Protein AF-K1UL42-F1 (afdb_monomer_lite)

Foldseek 3Di:
DKDFDADPVRVQQWIWFWDAPDPVDPTDTDDIDRALNWGFGAWDWDQDPVRWIWIWGQTPVQQWIKTFTADPVRRGGPNDIAIANHRVQWHNWDWDDDDQKIKIWTFHPPPPDGDDIDIWIDNDPRDYTHD

pLDDT: mean 98.05, std 0.93, range [91.81, 98.88]

Sequence (131 aa):
MWMHLDTPNYTYAGVAVAVADRPIGPFTVIREMQPNRTDSRDMTLFKDVDGTAWLVHSSDWNKTLRLSRLTEDFTDVDGFYASALTDQTREAPALMYRDGKYYMITSGCTGWQPNSALYAECDHLCGQWKL

Structure (mmCIF, N/CA/C/O backbone):
data_AF-K1UL42-F1
#
_entry.id   AF-K1UL42-F1
#
loop_
_atom_site.group_PDB
_atom_site.id
_atom_site.type_symbol
_atom_site.label_atom_id
_atom_site.label_alt_id
_atom_site.label_comp_id
_atom_site.label_asym_id
_atom_site.label_entity_id
_atom_site.label_seq_id
_atom_site.pdbx_PDB_ins_code
_atom_site.Cartn_x
_atom_site.Cartn_y
_atom_site.Cartn_z
_atom_site.occupancy
_atom_site.B_iso_or_equiv
_atom_site.auth_seq_id
_atom_site.auth_comp_id
_atom_site.auth_asym_id
_atom_site.auth_atom_id
_atom_site.pdbx_PDB_model_num
ATOM 1 N N . MET A 1 1 ? -1.351 -11.513 -7.753 1.00 98.19 1 MET A N 1
ATOM 2 C CA . MET A 1 1 ? -0.162 -11.227 -6.923 1.00 98.19 1 MET A CA 1
ATOM 3 C C . MET A 1 1 ? 0.258 -9.800 -7.199 1.00 98.19 1 MET A C 1
ATOM 5 O O . MET A 1 1 ? 0.341 -9.438 -8.364 1.00 98.19 1 MET A O 1
ATOM 9 N N . TRP A 1 2 ? 0.486 -9.016 -6.152 1.00 98.75 2 TRP A N 1
ATOM 10 C CA . TRP A 1 2 ? 1.128 -7.707 -6.254 1.00 98.75 2 TRP A CA 1
ATOM 11 C C . TRP A 1 2 ? 2.479 -7.786 -5.551 1.00 98.75 2 TRP A C 1
ATOM 13 O O . TRP A 1 2 ? 2.594 -8.485 -4.543 1.00 98.75 2 TRP A O 1
ATOM 23 N N . MET A 1 3 ? 3.483 -7.106 -6.088 1.00 98.75 3 MET A N 1
ATOM 24 C CA . MET A 1 3 ? 4.837 -7.093 -5.540 1.00 98.75 3 MET A CA 1
ATOM 25 C C . MET A 1 3 ? 5.484 -5.732 -5.747 1.00 98.75 3 MET A C 1
ATOM 27 O O . MET A 1 3 ? 5.222 -5.069 -6.752 1.00 98.75 3 MET A O 1
ATOM 31 N N . HIS A 1 4 ? 6.348 -5.349 -4.810 1.00 98.75 4 HIS A N 1
ATOM 32 C CA . HIS A 1 4 ? 7.226 -4.196 -4.965 1.00 98.75 4 HIS A CA 1
ATOM 33 C C . HIS A 1 4 ? 8.149 -4.430 -6.165 1.00 98.75 4 HIS A C 1
ATOM 35 O O . HIS A 1 4 ? 8.809 -5.466 -6.261 1.00 98.75 4 HIS A O 1
ATOM 41 N N . LEU A 1 5 ? 8.155 -3.474 -7.090 1.00 98.69 5 LEU A N 1
ATOM 42 C CA . LEU A 1 5 ? 9.031 -3.434 -8.251 1.00 98.69 5 LEU A CA 1
ATOM 43 C C . LEU A 1 5 ? 9.915 -2.194 -8.149 1.00 98.69 5 LEU A C 1
ATOM 45 O O . LEU A 1 5 ? 9.414 -1.076 -8.017 1.00 98.69 5 LEU A O 1
ATOM 49 N N . ASP A 1 6 ? 11.227 -2.380 -8.248 1.00 98.50 6 ASP A N 1
ATOM 50 C CA . ASP A 1 6 ? 12.164 -1.268 -8.151 1.00 98.50 6 ASP A CA 1
ATOM 51 C C . ASP A 1 6 ? 13.444 -1.474 -8.955 1.00 98.50 6 ASP A C 1
ATOM 53 O O . ASP A 1 6 ? 13.780 -2.575 -9.396 1.00 98.50 6 ASP A O 1
ATOM 57 N N . THR A 1 7 ? 14.188 -0.384 -9.098 1.00 97.62 7 THR A N 1
ATOM 58 C CA . THR A 1 7 ? 15.587 -0.400 -9.515 1.00 97.62 7 THR A CA 1
ATOM 59 C C . THR A 1 7 ? 16.497 -0.681 -8.310 1.00 97.62 7 THR A C 1
ATOM 61 O O . THR A 1 7 ? 16.095 -0.465 -7.168 1.00 97.62 7 THR A O 1
ATOM 64 N N . PRO A 1 8 ? 17.764 -1.102 -8.509 1.00 97.62 8 PRO A N 1
ATOM 65 C CA . PRO A 1 8 ? 18.671 -1.431 -7.397 1.00 97.62 8 PRO A CA 1
ATOM 66 C C . PRO A 1 8 ? 18.911 -0.303 -6.378 1.00 97.62 8 PRO A C 1
ATOM 68 O O . PRO A 1 8 ? 19.337 -0.556 -5.256 1.00 97.62 8 PRO A O 1
ATOM 71 N N . ASN A 1 9 ? 18.667 0.947 -6.774 1.00 96.94 9 ASN A N 1
ATOM 72 C CA . ASN A 1 9 ? 18.791 2.149 -5.950 1.00 96.94 9 ASN A CA 1
ATOM 73 C C . ASN A 1 9 ? 17.449 2.640 -5.364 1.00 96.94 9 ASN A C 1
ATOM 75 O O . ASN A 1 9 ? 17.425 3.718 -4.776 1.00 96.94 9 ASN A O 1
ATOM 79 N N . TYR A 1 10 ? 16.357 1.883 -5.516 1.00 97.62 10 TYR A N 1
ATOM 80 C CA . TYR A 1 10 ? 15.038 2.159 -4.928 1.00 97.62 10 TYR A CA 1
ATOM 81 C C . TYR A 1 10 ? 14.358 3.466 -5.392 1.00 97.62 10 TYR A C 1
ATOM 83 O O . TYR A 1 10 ? 13.566 4.082 -4.664 1.00 97.62 10 TYR A O 1
ATOM 91 N N . THR A 1 11 ? 14.699 3.933 -6.599 1.00 96.94 11 THR A N 1
ATOM 92 C CA . THR A 1 11 ? 14.186 5.199 -7.152 1.00 96.94 11 THR A CA 1
ATOM 93 C C . THR A 1 11 ? 12.988 5.038 -8.079 1.00 96.94 11 THR A C 1
ATOM 95 O O . THR A 1 11 ? 12.330 6.037 -8.350 1.00 96.94 11 THR A O 1
ATOM 98 N N . TYR A 1 12 ? 12.709 3.836 -8.591 1.00 98.25 12 TYR A N 1
ATOM 99 C CA . TYR A 1 12 ? 11.518 3.622 -9.415 1.00 98.25 12 TYR A CA 1
ATOM 100 C C . TYR A 1 12 ? 10.260 3.556 -8.545 1.00 98.25 12 TYR A C 1
ATOM 102 O O . TYR A 1 12 ? 9.261 4.174 -8.903 1.00 98.25 12 TYR A O 1
ATOM 110 N N . ALA A 1 13 ? 10.333 2.884 -7.387 1.00 98.56 13 ALA A N 1
ATOM 111 C CA . ALA A 1 13 ? 9.273 2.827 -6.378 1.00 98.56 13 ALA A CA 1
ATOM 112 C C . ALA A 1 13 ? 7.888 2.535 -6.978 1.00 98.56 13 ALA A C 1
ATOM 114 O O . ALA A 1 13 ? 6.977 3.364 -6.914 1.00 98.56 13 ALA A O 1
ATOM 115 N N . GLY A 1 14 ? 7.744 1.368 -7.602 1.00 98.69 14 GLY A N 1
ATOM 116 C CA . GLY A 1 14 ? 6.502 0.939 -8.227 1.00 98.69 14 GLY A CA 1
ATOM 117 C C . GLY A 1 14 ? 6.058 -0.445 -7.774 1.00 98.69 14 GLY A C 1
ATOM 118 O O . GLY A 1 14 ? 6.559 -1.039 -6.820 1.00 98.69 14 GLY A O 1
ATOM 119 N N . VAL A 1 15 ? 5.090 -0.976 -8.507 1.00 98.88 15 VAL A N 1
ATOM 120 C CA . VAL A 1 15 ? 4.534 -2.309 -8.302 1.00 98.88 15 VAL A CA 1
ATOM 121 C C . VAL A 1 15 ? 4.492 -3.074 -9.611 1.00 98.88 15 VAL A C 1
ATOM 123 O O . VAL A 1 15 ? 4.315 -2.490 -10.683 1.00 98.88 15 VAL A O 1
ATOM 126 N N . ALA A 1 16 ? 4.585 -4.393 -9.506 1.00 98.81 16 ALA A N 1
ATOM 127 C CA . ALA A 1 16 ? 4.204 -5.309 -10.566 1.00 98.81 16 ALA A CA 1
ATOM 128 C C . ALA A 1 16 ? 2.969 -6.117 -10.147 1.00 98.81 16 ALA A C 1
ATOM 130 O O . ALA A 1 16 ? 2.843 -6.550 -8.997 1.00 98.81 16 ALA A O 1
ATOM 131 N N . VAL A 1 17 ? 2.066 -6.341 -11.100 1.00 98.88 17 VAL A N 1
ATOM 132 C CA . VAL A 1 17 ? 0.856 -7.153 -10.928 1.00 98.88 17 VAL A CA 1
ATOM 133 C C . VAL A 1 17 ? 0.975 -8.394 -11.798 1.00 98.88 17 VAL A C 1
ATOM 135 O O . VAL A 1 17 ? 1.221 -8.298 -13.002 1.00 98.88 17 VAL A O 1
ATOM 138 N N . ALA A 1 18 ? 0.771 -9.562 -11.196 1.00 98.81 18 ALA A N 1
ATOM 139 C CA . ALA A 1 18 ? 0.799 -10.841 -11.890 1.00 98.81 18 ALA A CA 1
ATOM 140 C C . ALA A 1 18 ? -0.430 -11.706 -11.583 1.00 98.81 18 ALA A C 1
ATOM 142 O O . ALA A 1 18 ? -0.919 -11.739 -10.448 1.00 98.81 18 ALA A O 1
ATOM 143 N N . VAL A 1 19 ? -0.899 -12.448 -12.585 1.00 98.75 19 VAL A N 1
ATOM 144 C CA . VAL A 1 19 ? -2.086 -13.319 -12.519 1.00 98.75 19 VAL A CA 1
ATOM 145 C C . VAL A 1 19 ? -1.727 -14.770 -12.826 1.00 98.75 19 VAL A C 1
ATOM 147 O O . VAL A 1 19 ? -0.734 -15.037 -13.501 1.00 98.75 19 VAL A O 1
ATOM 150 N N . ALA A 1 20 ? -2.520 -15.705 -12.312 1.00 98.56 20 ALA A N 1
ATOM 151 C CA . ALA A 1 20 ? -2.374 -17.135 -12.553 1.00 98.56 20 ALA A CA 1
ATOM 152 C C . ALA A 1 20 ? -3.727 -17.836 -12.406 1.00 98.56 20 ALA A C 1
ATOM 154 O O . ALA A 1 20 ? -4.522 -17.459 -11.546 1.00 98.56 20 ALA A O 1
ATOM 155 N N . ASP A 1 21 ? -3.931 -18.919 -13.155 1.00 98.38 21 ASP A N 1
ATOM 156 C CA . ASP A 1 21 ? -5.128 -19.766 -13.032 1.00 98.38 21 ASP A CA 1
ATOM 157 C C . ASP A 1 21 ? -5.076 -20.695 -11.806 1.00 98.38 21 ASP A C 1
ATOM 159 O O . ASP A 1 21 ? -6.066 -21.326 -11.436 1.00 98.38 21 ASP A O 1
ATOM 163 N N . ARG A 1 22 ? -3.903 -20.820 -11.168 1.00 98.25 22 ARG A N 1
ATOM 164 C CA . ARG A 1 22 ? -3.678 -21.659 -9.982 1.00 98.25 22 ARG A CA 1
ATOM 165 C C . ARG A 1 22 ? -2.934 -20.861 -8.908 1.00 98.25 22 ARG A C 1
ATOM 167 O O . ARG A 1 22 ? -2.018 -20.119 -9.255 1.00 98.25 22 ARG A O 1
ATOM 174 N N . PRO A 1 23 ? -3.214 -21.076 -7.607 1.00 97.38 23 PRO A N 1
ATOM 175 C CA . PRO A 1 23 ? -2.527 -20.361 -6.523 1.00 97.38 23 PRO A CA 1
ATOM 176 C C . PRO A 1 23 ? -0.999 -20.511 -6.526 1.00 97.38 23 PRO A C 1
ATOM 178 O O . PRO A 1 23 ? -0.290 -19.620 -6.073 1.00 97.38 23 PRO A O 1
ATOM 181 N N . ILE A 1 24 ? -0.496 -21.633 -7.049 1.00 98.12 24 ILE A N 1
ATOM 182 C CA . ILE A 1 24 ? 0.939 -21.938 -7.159 1.00 98.12 24 ILE A CA 1
ATOM 183 C C . ILE A 1 24 ? 1.571 -21.461 -8.478 1.00 98.12 24 ILE A C 1
ATOM 185 O O . ILE A 1 24 ? 2.748 -21.717 -8.718 1.00 98.12 24 ILE A O 1
ATOM 189 N N . GLY A 1 25 ? 0.807 -20.796 -9.346 1.00 97.94 25 GLY A N 1
ATOM 190 C CA . GLY A 1 25 ? 1.270 -20.353 -10.655 1.00 97.94 25 GLY A CA 1
ATOM 191 C C . GLY A 1 25 ? 1.172 -21.417 -11.766 1.00 97.94 25 GLY A C 1
ATOM 192 O O . GLY A 1 25 ? 0.476 -22.427 -11.609 1.00 97.94 25 GLY A O 1
ATOM 193 N N . PRO A 1 26 ? 1.859 -21.194 -12.903 1.00 98.25 26 PRO A N 1
ATOM 194 C CA . PRO A 1 26 ? 2.780 -20.079 -13.156 1.00 98.25 26 PRO A CA 1
ATOM 195 C C . PRO A 1 26 ? 2.070 -18.718 -13.162 1.00 98.25 26 PRO A C 1
ATOM 197 O O . PRO A 1 26 ? 0.926 -18.615 -13.597 1.00 98.25 26 PRO A O 1
ATOM 200 N N . PHE A 1 27 ? 2.750 -17.685 -12.661 1.00 98.69 27 PHE A N 1
ATOM 201 C CA . PHE A 1 27 ? 2.254 -16.307 -12.683 1.00 98.69 27 PHE A CA 1
ATOM 202 C C . PHE A 1 27 ? 2.754 -15.577 -13.932 1.00 98.69 27 PHE A C 1
ATOM 204 O O . PHE A 1 27 ? 3.930 -15.669 -14.275 1.00 98.69 27 PHE A O 1
ATOM 211 N N . THR A 1 28 ? 1.867 -14.823 -14.579 1.00 98.75 28 THR A N 1
ATOM 212 C CA . THR A 1 28 ? 2.183 -13.939 -15.708 1.00 98.75 28 THR A CA 1
ATOM 213 C C . THR A 1 28 ? 2.055 -12.493 -15.256 1.00 98.75 28 THR A C 1
ATOM 215 O O . THR A 1 28 ? 0.992 -12.101 -14.773 1.00 98.75 28 THR A O 1
ATOM 218 N N . VAL A 1 29 ? 3.123 -11.704 -15.399 1.00 98.69 29 VAL A N 1
ATOM 219 C CA . VAL A 1 29 ? 3.086 -10.256 -15.147 1.00 98.69 29 VAL A CA 1
ATOM 220 C C . VAL A 1 29 ? 2.248 -9.594 -16.235 1.00 98.69 29 VAL A C 1
ATOM 222 O O . VAL A 1 29 ? 2.484 -9.809 -17.421 1.00 98.69 29 VAL A O 1
ATOM 225 N N . ILE A 1 30 ? 1.265 -8.802 -15.823 1.00 98.62 30 ILE A N 1
ATOM 226 C CA . ILE A 1 30 ? 0.344 -8.096 -16.724 1.00 98.62 30 ILE A CA 1
ATOM 227 C C . ILE A 1 30 ? 0.490 -6.578 -16.639 1.00 98.62 30 ILE A C 1
ATOM 229 O O . ILE A 1 30 ? -0.030 -5.866 -17.495 1.00 98.62 30 ILE A O 1
ATOM 233 N N . ARG A 1 31 ? 1.172 -6.074 -15.604 1.00 97.62 31 ARG A N 1
ATOM 234 C CA . ARG A 1 31 ? 1.310 -4.641 -15.357 1.00 97.62 31 ARG A CA 1
ATOM 235 C C . ARG A 1 31 ? 2.537 -4.333 -14.518 1.00 97.62 31 ARG A C 1
ATOM 237 O O . ARG A 1 31 ? 2.821 -5.043 -13.557 1.00 97.62 31 ARG A O 1
ATOM 244 N N . GLU A 1 32 ? 3.171 -3.216 -14.843 1.00 98.50 32 GLU A N 1
ATOM 245 C CA . GLU A 1 32 ? 4.186 -2.538 -14.041 1.00 98.50 32 GLU A CA 1
ATOM 246 C C . GLU A 1 32 ? 3.803 -1.059 -13.978 1.00 98.50 32 GLU A C 1
ATOM 248 O O . GLU A 1 32 ? 3.493 -0.458 -15.012 1.00 98.50 32 GLU A O 1
ATOM 253 N N . MET A 1 33 ? 3.726 -0.477 -12.782 1.00 98.25 33 MET A N 1
ATOM 254 C CA . MET A 1 33 ? 3.282 0.910 -12.626 1.00 98.25 33 MET A CA 1
ATOM 255 C C . MET A 1 33 ? 3.688 1.532 -11.291 1.00 98.25 33 MET A C 1
ATOM 257 O O . MET A 1 33 ? 3.956 0.836 -10.319 1.00 98.25 33 MET A O 1
ATOM 261 N N . GLN A 1 34 ? 3.613 2.859 -11.220 1.00 98.50 34 GLN A N 1
ATOM 262 C CA . GLN A 1 34 ? 3.485 3.593 -9.962 1.00 98.50 34 GLN A CA 1
ATOM 263 C C . GLN A 1 34 ? 1.986 3.784 -9.660 1.00 98.50 34 GLN A C 1
ATOM 265 O O . GLN A 1 34 ? 1.310 4.499 -10.415 1.00 98.50 34 GLN A O 1
ATOM 270 N N . PRO A 1 35 ? 1.428 3.139 -8.617 1.00 97.88 35 PRO A N 1
ATOM 271 C CA . PRO A 1 35 ? -0.005 3.187 -8.340 1.00 97.88 35 PRO A CA 1
ATOM 272 C C . PRO A 1 35 ? -0.433 4.626 -8.038 1.00 97.88 35 PRO A C 1
ATOM 274 O O . PRO A 1 35 ? 0.231 5.350 -7.295 1.00 97.88 35 PRO A O 1
ATOM 277 N N . ASN A 1 36 ? -1.529 5.070 -8.656 1.00 98.00 36 ASN A N 1
ATOM 278 C CA . ASN A 1 36 ? -2.026 6.446 -8.567 1.00 98.00 36 ASN A CA 1
ATOM 279 C C . ASN A 1 36 ? -0.971 7.507 -8.944 1.00 98.00 36 ASN A C 1
ATOM 281 O O . ASN A 1 36 ? -1.056 8.646 -8.493 1.00 98.00 36 ASN A O 1
ATOM 285 N N . ARG A 1 37 ? -0.000 7.147 -9.805 1.00 97.00 37 ARG A N 1
ATOM 286 C CA . ARG A 1 37 ? 1.141 7.987 -10.232 1.00 97.00 37 ARG A CA 1
ATOM 287 C C . ARG A 1 37 ? 2.052 8.401 -9.077 1.00 97.00 37 ARG A C 1
ATOM 289 O O . ARG A 1 37 ? 2.587 9.508 -9.073 1.00 97.00 37 ARG A O 1
ATOM 296 N N . THR A 1 38 ? 2.165 7.543 -8.071 1.00 96.50 38 THR A N 1
ATOM 297 C CA . THR A 1 38 ? 2.878 7.849 -6.834 1.00 96.50 38 THR A CA 1
ATOM 298 C C . THR A 1 38 ? 3.763 6.694 -6.404 1.00 96.50 38 THR A C 1
ATOM 300 O O . THR A 1 38 ? 3.485 5.549 -6.761 1.00 96.50 38 THR A O 1
ATOM 303 N N . ASP A 1 39 ? 4.823 7.011 -5.660 1.00 97.69 39 ASP A N 1
ATOM 304 C CA . ASP A 1 39 ? 5.742 6.029 -5.091 1.00 97.69 39 ASP A CA 1
ATOM 305 C C . ASP A 1 39 ? 4.990 4.917 -4.350 1.00 97.69 39 ASP A C 1
ATOM 307 O O . ASP A 1 39 ? 4.085 5.188 -3.564 1.00 97.69 39 ASP A O 1
ATOM 311 N N . SER A 1 40 ? 5.440 3.684 -4.553 1.00 98.69 40 SER A N 1
ATOM 312 C CA . SER A 1 40 ? 5.097 2.514 -3.754 1.00 98.69 40 SER A CA 1
ATOM 313 C C . SER A 1 40 ? 6.363 1.699 -3.526 1.00 98.69 40 SER A C 1
ATOM 315 O O . SER A 1 40 ? 6.965 1.213 -4.482 1.00 98.69 40 SER A O 1
ATOM 317 N N . ARG A 1 41 ? 6.773 1.543 -2.266 1.00 98.75 41 ARG A N 1
ATOM 318 C CA . ARG A 1 41 ? 7.866 0.635 -1.872 1.00 98.75 41 ARG A CA 1
ATOM 319 C C . ARG A 1 41 ? 7.305 -0.534 -1.070 1.00 98.75 41 ARG A C 1
ATOM 321 O O . ARG A 1 41 ? 6.515 -1.301 -1.618 1.00 98.75 41 ARG A O 1
ATOM 328 N N . ASP A 1 42 ? 7.661 -0.641 0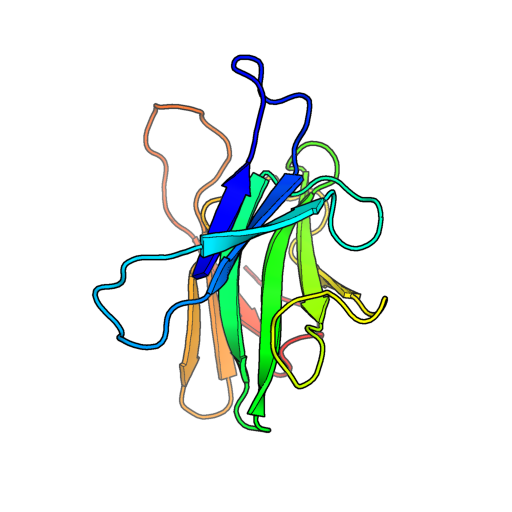.208 1.00 98.81 42 ASP A N 1
ATOM 329 C CA . ASP A 1 42 ? 7.088 -1.612 1.138 1.00 98.81 42 ASP A CA 1
ATOM 330 C C . ASP A 1 42 ? 5.566 -1.626 1.039 1.00 98.81 42 ASP A C 1
ATOM 332 O O . ASP A 1 42 ? 4.917 -0.581 1.125 1.00 98.81 42 ASP A O 1
ATOM 336 N N . MET A 1 43 ? 4.995 -2.811 0.831 1.00 98.81 43 MET A N 1
ATOM 33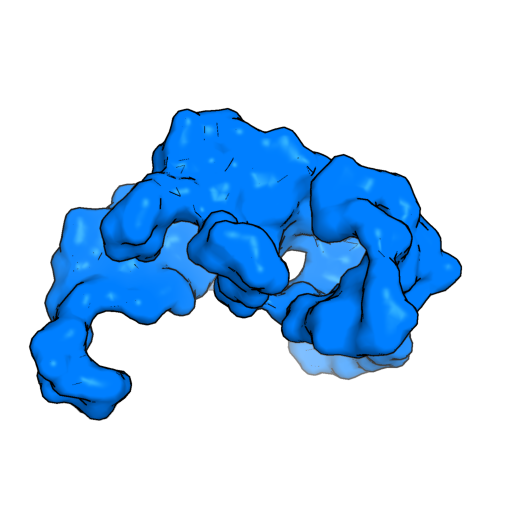7 C CA . MET A 1 43 ? 3.585 -2.933 0.493 1.00 98.81 43 MET A CA 1
ATOM 338 C C . MET A 1 43 ? 2.945 -4.224 0.991 1.00 98.81 43 MET A C 1
ATOM 340 O O . MET A 1 43 ? 3.603 -5.242 1.199 1.00 98.81 43 MET A O 1
ATOM 344 N N . THR A 1 44 ? 1.623 -4.184 1.113 1.00 98.88 44 THR A N 1
ATOM 345 C CA . THR A 1 44 ? 0.767 -5.344 1.346 1.00 98.88 44 THR A CA 1
ATOM 346 C C . THR A 1 44 ? -0.573 -5.180 0.632 1.00 98.88 44 THR A C 1
ATOM 348 O O . THR A 1 44 ? -0.899 -4.112 0.109 1.00 98.88 44 THR A O 1
ATOM 351 N N . LEU A 1 45 ? -1.364 -6.248 0.614 1.00 98.81 45 LEU A N 1
ATOM 352 C CA . LEU A 1 45 ? -2.750 -6.223 0.167 1.00 98.81 45 LEU A CA 1
ATOM 353 C C . LEU A 1 45 ? -3.671 -6.433 1.364 1.00 98.81 45 LEU A C 1
ATOM 355 O O . LEU A 1 45 ? -3.406 -7.275 2.221 1.00 98.81 45 LEU A O 1
ATOM 359 N N . PHE A 1 46 ? -4.787 -5.716 1.386 1.00 98.75 46 PHE A N 1
ATOM 360 C CA . PHE A 1 46 ? -5.846 -5.924 2.364 1.00 98.75 46 PHE A CA 1
ATOM 361 C C . PHE A 1 46 ? -7.195 -5.976 1.652 1.00 98.75 46 PHE A C 1
ATOM 363 O O . PHE A 1 46 ? -7.527 -5.078 0.882 1.00 98.75 46 PHE A O 1
ATOM 370 N N . LYS A 1 47 ? -7.966 -7.038 1.891 1.00 98.31 47 LYS A N 1
ATOM 371 C CA . LYS A 1 47 ? -9.350 -7.139 1.425 1.00 98.31 47 LYS A CA 1
ATOM 372 C C . LYS A 1 47 ? -10.266 -6.856 2.604 1.00 98.31 47 LYS A C 1
ATOM 374 O O . LYS A 1 47 ? -10.232 -7.588 3.591 1.00 98.31 47 LYS A O 1
ATOM 379 N N . ASP A 1 48 ? -11.031 -5.787 2.484 1.00 97.88 48 ASP A N 1
ATOM 380 C CA . ASP A 1 48 ? -11.909 -5.293 3.528 1.00 97.88 48 ASP A CA 1
ATOM 381 C C . ASP A 1 48 ? -13.173 -6.161 3.666 1.00 97.88 48 ASP A C 1
ATOM 383 O O . ASP A 1 48 ? -13.484 -7.002 2.814 1.00 97.88 48 ASP A O 1
ATOM 387 N N . VAL A 1 49 ? -13.907 -5.971 4.762 1.00 95.69 49 VAL A N 1
ATOM 388 C CA . VAL A 1 49 ? -15.113 -6.731 5.119 1.00 95.69 49 VAL A CA 1
ATOM 389 C C . VAL A 1 49 ? -16.258 -6.550 4.124 1.00 95.69 49 VAL A C 1
ATOM 391 O O . VAL A 1 49 ? -17.110 -7.428 4.015 1.00 95.69 49 VAL A O 1
ATOM 394 N N . ASP A 1 50 ? -16.268 -5.442 3.382 1.00 96.25 50 ASP A N 1
ATOM 395 C CA . ASP A 1 50 ? -17.226 -5.165 2.308 1.00 96.25 50 ASP A CA 1
ATOM 396 C C . ASP A 1 50 ? -16.825 -5.795 0.957 1.00 96.25 50 ASP A C 1
ATOM 398 O O . ASP A 1 50 ? -17.584 -5.744 -0.009 1.00 96.25 50 ASP A O 1
ATOM 402 N N . GLY A 1 51 ? -15.649 -6.427 0.890 1.00 97.25 51 GLY A N 1
ATOM 403 C CA . GLY A 1 51 ? -15.099 -7.047 -0.309 1.00 97.25 51 GLY A CA 1
ATOM 404 C C . GLY A 1 51 ? -14.182 -6.145 -1.137 1.00 97.25 51 GLY A C 1
ATOM 405 O O . GLY A 1 51 ? -13.509 -6.669 -2.031 1.00 97.25 51 GLY A O 1
ATOM 406 N N . THR A 1 52 ? -14.093 -4.850 -0.826 1.00 98.38 52 THR A N 1
ATOM 407 C CA . THR A 1 52 ? -13.166 -3.906 -1.461 1.00 98.38 52 THR A CA 1
ATOM 408 C C . THR A 1 52 ? -11.725 -4.310 -1.163 1.00 98.38 52 THR A C 1
ATOM 410 O O . THR A 1 52 ? -11.369 -4.598 -0.022 1.00 98.38 52 THR A O 1
ATOM 413 N N . ALA A 1 53 ? -10.866 -4.326 -2.180 1.00 98.62 53 ALA A N 1
ATOM 414 C CA . ALA A 1 53 ? -9.448 -4.620 -2.007 1.00 98.62 53 ALA A CA 1
ATOM 415 C C . ALA A 1 53 ? -8.600 -3.347 -2.075 1.00 98.62 53 ALA A C 1
ATOM 417 O O . ALA A 1 53 ? -8.905 -2.410 -2.814 1.00 98.62 53 ALA A O 1
ATOM 418 N N . TRP A 1 54 ? -7.515 -3.338 -1.309 1.00 98.81 54 TRP A N 1
ATOM 419 C CA . TRP A 1 54 ? -6.634 -2.195 -1.131 1.00 98.81 54 TRP A CA 1
ATOM 420 C C . TRP A 1 54 ? -5.178 -2.621 -1.273 1.00 98.81 54 TRP A C 1
ATOM 422 O O . TRP A 1 54 ? -4.749 -3.609 -0.671 1.00 98.81 54 TRP A O 1
ATOM 432 N N . LEU A 1 55 ? -4.408 -1.840 -2.025 1.00 98.88 55 LEU A N 1
ATOM 433 C CA . LEU A 1 55 ? -2.954 -1.823 -1.941 1.00 98.88 55 LEU A CA 1
ATOM 434 C C . LEU A 1 55 ? -2.556 -0.858 -0.827 1.00 98.88 55 LEU A C 1
ATOM 436 O O . LEU A 1 55 ? -2.825 0.340 -0.929 1.00 98.88 55 LEU A O 1
ATOM 440 N N . VAL A 1 56 ? -1.896 -1.366 0.211 1.00 98.88 56 VAL A N 1
ATOM 441 C CA . VAL A 1 56 ? -1.333 -0.530 1.276 1.00 98.88 56 VAL A CA 1
ATOM 442 C C . VAL A 1 56 ? 0.167 -0.432 1.078 1.00 98.88 56 VAL A C 1
ATOM 444 O O . VAL A 1 56 ? 0.825 -1.467 1.035 1.00 98.88 56 VAL A O 1
ATOM 447 N N . HIS A 1 57 ? 0.710 0.776 0.936 1.00 98.81 57 HIS A N 1
ATOM 448 C CA . HIS A 1 57 ? 2.106 0.958 0.532 1.00 98.81 57 HIS A CA 1
ATOM 449 C C . HIS A 1 57 ? 2.775 2.204 1.117 1.00 98.81 57 HIS A C 1
ATOM 451 O O . HIS A 1 57 ? 2.112 3.208 1.381 1.00 98.81 57 HIS A O 1
ATOM 457 N N . SER A 1 58 ? 4.092 2.135 1.317 1.00 98.69 58 SER A N 1
ATOM 458 C CA . SER A 1 58 ? 4.939 3.274 1.681 1.00 98.69 58 SER A CA 1
ATOM 459 C C . SER A 1 58 ? 5.175 4.182 0.475 1.00 98.69 58 SER A C 1
ATOM 461 O O . SER A 1 58 ? 5.725 3.762 -0.543 1.00 98.69 58 SER A O 1
ATOM 463 N N . SER A 1 59 ? 4.802 5.450 0.636 1.00 98.44 59 SER A N 1
ATOM 464 C CA . SER A 1 59 ? 4.829 6.510 -0.373 1.00 98.44 59 SER A CA 1
ATOM 465 C C . SER A 1 59 ? 5.521 7.765 0.178 1.00 98.44 59 SER A C 1
ATOM 467 O O . SER A 1 59 ? 5.911 7.827 1.348 1.00 98.44 59 SER A O 1
ATOM 469 N N . ASP A 1 60 ? 5.683 8.785 -0.670 1.00 97.94 60 ASP A N 1
ATOM 470 C CA . ASP A 1 60 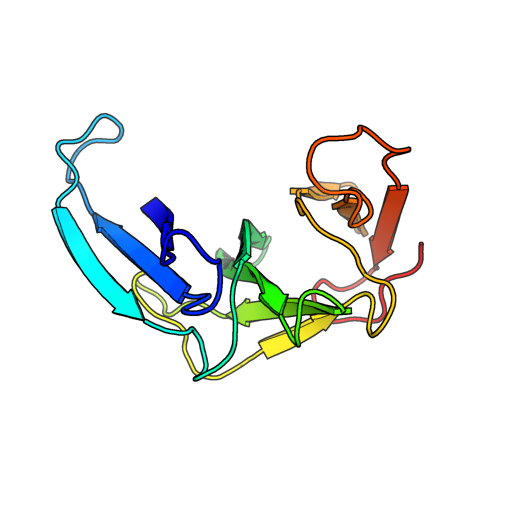? 6.223 10.104 -0.312 1.00 97.94 60 ASP A CA 1
ATOM 471 C C . ASP A 1 60 ? 7.631 10.004 0.293 1.00 97.94 60 ASP A C 1
ATOM 473 O O . ASP A 1 60 ? 7.892 10.508 1.384 1.00 97.94 60 ASP A O 1
ATOM 477 N N . TRP A 1 61 ? 8.540 9.305 -0.401 1.00 97.56 61 TRP A N 1
ATOM 478 C CA . TRP A 1 61 ? 9.872 8.968 0.125 1.00 97.56 61 TRP A CA 1
ATOM 479 C C . TRP A 1 61 ? 9.814 8.231 1.473 1.00 97.56 61 TRP A C 1
ATOM 481 O O . TRP A 1 61 ? 10.556 8.536 2.405 1.00 97.56 61 TRP A O 1
ATOM 491 N N . ASN A 1 62 ? 8.910 7.251 1.558 1.00 98.19 62 ASN A N 1
ATOM 492 C CA . ASN A 1 62 ? 8.650 6.403 2.726 1.00 98.19 62 ASN A CA 1
ATOM 493 C C . ASN A 1 62 ? 8.168 7.161 3.968 1.00 98.19 62 ASN A C 1
ATOM 495 O O . ASN A 1 62 ? 8.264 6.640 5.075 1.00 98.19 62 ASN A O 1
ATOM 499 N N . LYS A 1 63 ? 7.647 8.382 3.816 1.00 98.38 63 LYS A N 1
ATOM 500 C CA . LYS A 1 63 ? 7.140 9.179 4.940 1.00 98.38 63 LYS A CA 1
ATOM 501 C C . LYS A 1 63 ? 5.716 8.823 5.339 1.00 98.38 63 LYS A C 1
ATOM 503 O O . LYS A 1 63 ? 5.381 8.960 6.514 1.00 98.38 63 LYS A O 1
ATOM 508 N N . THR A 1 64 ? 4.907 8.367 4.386 1.00 98.44 64 THR A N 1
ATOM 509 C CA . THR A 1 64 ? 3.457 8.204 4.545 1.00 98.44 64 THR A CA 1
ATOM 510 C C . THR A 1 64 ? 3.015 6.865 3.978 1.00 98.44 64 THR A C 1
ATOM 512 O O . THR A 1 64 ? 3.458 6.478 2.897 1.00 98.44 64 THR A O 1
ATOM 515 N N . LEU A 1 65 ? 2.107 6.174 4.666 1.00 98.62 65 LEU A N 1
ATOM 516 C CA . LEU A 1 65 ? 1.436 5.005 4.104 1.00 98.62 65 LEU A CA 1
ATOM 517 C C . LEU A 1 65 ? 0.198 5.444 3.322 1.00 98.62 65 LEU A C 1
ATOM 519 O O . LEU A 1 65 ? -0.541 6.332 3.749 1.00 98.62 65 LEU A O 1
ATOM 523 N N . ARG A 1 66 ? -0.063 4.803 2.186 1.00 98.62 66 ARG A N 1
ATOM 524 C CA . ARG A 1 66 ? -1.270 5.013 1.382 1.00 98.62 66 ARG A CA 1
ATOM 525 C C . ARG A 1 66 ? -2.064 3.737 1.264 1.00 98.62 66 ARG A C 1
ATOM 527 O O . ARG A 1 66 ? -1.494 2.681 1.035 1.00 98.62 66 ARG A O 1
ATOM 534 N N . LEU A 1 67 ? -3.381 3.858 1.364 1.00 98.75 67 LEU A N 1
ATOM 535 C CA . LEU A 1 67 ? -4.345 2.806 1.077 1.00 98.75 67 LEU A CA 1
ATOM 536 C C . LEU A 1 67 ? -4.991 3.154 -0.262 1.00 98.75 67 LEU A C 1
ATOM 538 O O . LEU A 1 67 ? -5.874 4.005 -0.315 1.00 98.75 67 LEU A O 1
ATOM 542 N N . SER A 1 68 ? -4.505 2.554 -1.346 1.00 98.81 68 SER A N 1
ATOM 543 C CA . SER A 1 68 ? -5.008 2.765 -2.709 1.00 98.81 68 SER A CA 1
ATOM 544 C C . SER A 1 68 ? -6.045 1.703 -3.044 1.00 98.81 68 SER A C 1
ATOM 546 O O . SER A 1 68 ? -5.766 0.511 -2.903 1.00 98.81 68 SER A O 1
ATOM 548 N N . ARG A 1 69 ? -7.239 2.119 -3.466 1.00 98.88 69 ARG A N 1
ATOM 549 C CA . ARG A 1 69 ? -8.327 1.186 -3.761 1.00 98.88 69 ARG A CA 1
ATOM 550 C C . ARG A 1 69 ? -8.072 0.487 -5.090 1.00 98.88 69 ARG A C 1
ATOM 552 O O . ARG A 1 69 ? -7.678 1.122 -6.069 1.00 98.88 69 ARG A O 1
ATOM 559 N N . LEU A 1 70 ? -8.262 -0.826 -5.100 1.00 98.88 70 LEU A N 1
ATOM 560 C CA . LEU A 1 70 ? -8.112 -1.637 -6.298 1.00 98.88 70 LEU A CA 1
ATOM 561 C C . LEU A 1 70 ? -9.396 -1.629 -7.130 1.00 98.88 70 LEU A C 1
ATOM 563 O O . LEU A 1 70 ? -10.496 -1.462 -6.601 1.00 98.88 70 LEU A O 1
ATOM 567 N N . THR A 1 71 ? -9.246 -1.864 -8.428 1.00 98.69 71 THR A N 1
ATOM 568 C CA . THR A 1 71 ? -10.353 -2.191 -9.331 1.00 98.69 71 THR A CA 1
ATOM 569 C C . THR A 1 71 ? -11.038 -3.498 -8.924 1.00 98.69 71 THR A C 1
ATOM 571 O O . THR A 1 71 ? -10.470 -4.314 -8.198 1.00 98.69 71 THR A O 1
ATOM 574 N N . GLU A 1 72 ? -12.262 -3.728 -9.409 1.00 97.88 72 GLU A N 1
ATOM 575 C CA . GLU A 1 72 ? -13.058 -4.922 -9.068 1.00 97.88 72 GLU A CA 1
ATOM 576 C C . GLU A 1 72 ? -12.377 -6.252 -9.435 1.00 97.88 72 GLU A C 1
ATOM 578 O O . GLU A 1 72 ? -12.587 -7.264 -8.769 1.00 97.88 72 GLU A O 1
ATOM 583 N N . ASP A 1 73 ? -11.540 -6.254 -10.474 1.00 98.06 73 ASP A N 1
ATOM 584 C CA . ASP A 1 73 ? -10.748 -7.410 -10.906 1.00 98.06 73 ASP A CA 1
ATOM 585 C C . ASP A 1 73 ? -9.395 -7.532 -10.175 1.00 98.06 73 ASP A C 1
ATOM 587 O O . ASP A 1 73 ? -8.640 -8.478 -10.401 1.00 98.06 73 ASP A O 1
ATOM 591 N N . PHE A 1 74 ? -9.092 -6.588 -9.279 1.00 98.44 74 PHE A N 1
ATOM 592 C CA . PHE A 1 74 ? -7.880 -6.502 -8.463 1.00 98.44 74 PHE A CA 1
ATOM 593 C C . PHE A 1 74 ? -6.571 -6.374 -9.258 1.00 98.44 74 PHE A C 1
ATOM 595 O O . PHE A 1 74 ? -5.502 -6.698 -8.723 1.00 98.44 74 PHE A O 1
ATOM 602 N N . THR A 1 75 ? -6.627 -5.923 -10.518 1.00 98.50 75 THR A N 1
ATOM 603 C CA . THR A 1 75 ? -5.446 -5.829 -11.399 1.00 98.50 75 THR A CA 1
ATOM 604 C C . THR A 1 75 ? -4.917 -4.411 -11.627 1.00 98.50 75 THR A C 1
ATOM 606 O O . THR A 1 75 ? -3.870 -4.240 -12.262 1.00 98.50 75 THR A O 1
ATOM 609 N N . ASP A 1 76 ? -5.604 -3.397 -11.101 1.00 98.69 76 ASP A N 1
ATOM 610 C CA . ASP A 1 76 ? -5.207 -1.990 -11.162 1.00 98.69 76 ASP A CA 1
ATOM 611 C C . ASP A 1 76 ? -5.708 -1.226 -9.920 1.00 98.69 76 ASP A C 1
ATOM 613 O O . ASP A 1 76 ? -6.415 -1.782 -9.076 1.00 98.69 76 ASP A O 1
ATOM 617 N N . VAL A 1 77 ? -5.334 0.046 -9.797 1.00 98.75 77 VAL A N 1
ATOM 618 C CA . VAL A 1 77 ? -5.922 1.002 -8.847 1.00 98.75 77 VAL A CA 1
ATOM 619 C C . VAL A 1 77 ? -6.951 1.884 -9.551 1.00 98.75 77 VAL A C 1
ATOM 621 O O . VAL A 1 77 ?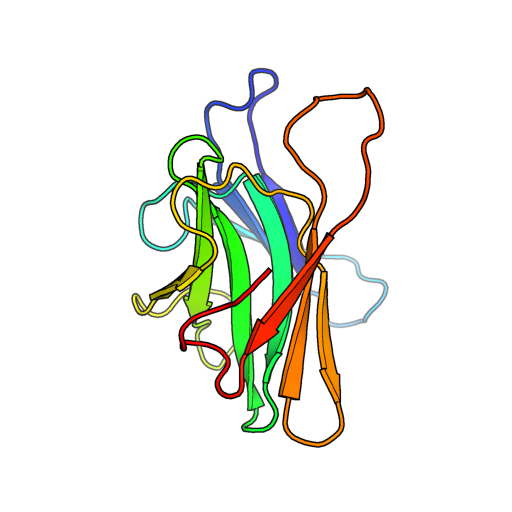 -6.781 2.244 -10.714 1.00 98.75 77 VAL A O 1
ATOM 624 N N . ASP A 1 78 ? -8.018 2.265 -8.851 1.00 98.38 78 ASP A N 1
ATOM 625 C CA . ASP A 1 78 ? -9.132 3.019 -9.450 1.00 98.38 78 ASP A CA 1
ATOM 626 C C . ASP A 1 78 ? -8.983 4.552 -9.367 1.00 98.38 78 ASP A C 1
ATOM 628 O O . ASP A 1 78 ? -9.863 5.297 -9.802 1.00 98.38 78 ASP A O 1
ATOM 632 N N . GLY A 1 79 ? -7.871 5.036 -8.808 1.00 98.31 79 GLY A N 1
ATOM 633 C CA . GLY A 1 79 ? -7.604 6.456 -8.581 1.00 98.31 79 GLY A CA 1
ATOM 634 C C . GLY A 1 79 ? -7.892 6.936 -7.156 1.00 98.31 79 GLY A C 1
ATOM 635 O O . GLY A 1 79 ? -7.330 7.953 -6.744 1.00 98.31 79 GLY A O 1
ATOM 636 N N . PHE A 1 80 ? -8.715 6.230 -6.374 1.00 98.56 80 PHE A N 1
ATOM 637 C CA . PHE A 1 80 ? -8.971 6.590 -4.981 1.00 98.56 80 PHE A CA 1
ATOM 638 C C . PHE A 1 80 ? -7.833 6.116 -4.070 1.00 98.56 80 PHE A C 1
ATOM 640 O O . PHE A 1 80 ? -7.336 4.990 -4.180 1.00 98.56 80 PHE A O 1
ATOM 647 N N . TYR A 1 81 ? -7.444 6.962 -3.116 1.00 98.31 81 TYR A N 1
ATOM 648 C CA . TYR A 1 81 ? -6.586 6.562 -2.009 1.00 98.31 81 TYR A CA 1
ATOM 649 C C . TYR A 1 81 ? -6.867 7.372 -0.742 1.00 98.31 81 TYR A C 1
ATOM 651 O O . TYR A 1 81 ? -7.356 8.500 -0.797 1.00 98.31 81 TYR A O 1
ATOM 659 N N . ALA A 1 82 ? -6.502 6.798 0.400 1.00 98.25 82 ALA A N 1
ATOM 660 C CA . ALA A 1 82 ? -6.411 7.483 1.684 1.00 98.25 82 ALA A CA 1
ATOM 661 C C . ALA A 1 82 ? -4.968 7.439 2.207 1.00 98.25 82 ALA A C 1
ATOM 663 O O . ALA A 1 82 ? -4.210 6.529 1.866 1.00 98.25 82 ALA A O 1
ATOM 664 N N . SER A 1 83 ? -4.596 8.403 3.048 1.00 98.06 83 SER A N 1
ATOM 665 C CA . SER A 1 83 ? -3.293 8.427 3.722 1.00 98.06 83 SER A CA 1
ATOM 666 C C . SER A 1 83 ? -3.422 7.959 5.169 1.00 98.06 83 SER A C 1
ATOM 668 O O . SER A 1 83 ? -4.383 8.304 5.854 1.00 98.06 83 SER A O 1
ATOM 670 N N . ALA A 1 84 ? -2.426 7.222 5.644 1.00 98.19 84 ALA A N 1
ATOM 671 C CA . ALA A 1 84 ? -2.285 6.777 7.021 1.00 98.19 84 ALA A CA 1
ATOM 672 C C . ALA A 1 84 ? -0.867 7.076 7.523 1.00 98.19 84 ALA A C 1
ATOM 674 O O . ALA A 1 84 ? 0.096 7.032 6.755 1.00 98.19 84 ALA A O 1
ATOM 675 N N . LEU A 1 85 ? -0.742 7.363 8.824 1.00 97.94 85 LEU A N 1
ATOM 676 C CA . LEU A 1 85 ? 0.549 7.577 9.494 1.00 97.94 85 LEU A CA 1
ATOM 677 C C . LEU A 1 85 ? 1.447 8.593 8.754 1.00 97.94 85 LEU A C 1
ATOM 679 O O . LEU A 1 85 ? 2.638 8.363 8.556 1.00 97.94 85 LEU A O 1
ATOM 683 N N . THR A 1 86 ? 0.852 9.708 8.318 1.00 98.06 86 THR A N 1
ATOM 684 C CA . THR A 1 86 ? 1.528 10.766 7.554 1.00 98.06 86 THR A CA 1
ATOM 685 C C . THR A 1 86 ? 2.750 11.306 8.295 1.00 98.06 86 THR A C 1
ATOM 687 O O . THR A 1 86 ? 2.660 11.642 9.478 1.00 98.06 86 THR A O 1
ATOM 690 N N . ASP A 1 87 ? 3.876 11.393 7.585 1.00 97.81 87 ASP A N 1
ATOM 691 C CA . ASP A 1 87 ? 5.179 11.844 8.096 1.00 97.81 87 ASP A CA 1
ATOM 692 C C . ASP A 1 87 ? 5.721 11.050 9.303 1.00 97.81 87 ASP A C 1
ATOM 694 O O . ASP A 1 87 ? 6.599 11.525 10.021 1.00 97.81 87 ASP A O 1
ATOM 698 N N . GLN A 1 88 ? 5.239 9.821 9.522 1.00 97.56 88 GLN A N 1
ATOM 699 C CA . GLN A 1 88 ? 5.703 8.949 10.612 1.00 97.56 88 GLN A CA 1
ATOM 700 C C . GLN A 1 88 ? 6.825 7.992 10.193 1.00 97.56 88 GLN A C 1
ATOM 702 O O . GLN A 1 88 ? 7.366 7.278 11.039 1.00 97.56 88 GLN A O 1
ATOM 707 N N . THR A 1 89 ? 7.179 7.946 8.903 1.00 97.56 89 THR A N 1
ATOM 708 C CA . THR A 1 89 ? 8.242 7.073 8.365 1.00 97.56 89 THR A CA 1
ATOM 709 C C . THR A 1 89 ? 8.071 5.606 8.774 1.00 97.56 89 THR A C 1
ATOM 711 O O . THR A 1 89 ? 8.920 5.016 9.447 1.00 97.56 89 THR A O 1
ATOM 714 N N . ARG A 1 90 ? 6.902 5.050 8.437 1.00 98.12 90 ARG A N 1
ATOM 715 C CA . ARG A 1 90 ? 6.537 3.654 8.711 1.00 98.12 90 ARG A CA 1
ATOM 716 C C . ARG A 1 90 ? 6.626 2.819 7.435 1.00 98.12 90 ARG A C 1
ATOM 718 O O . ARG A 1 90 ? 6.306 3.303 6.348 1.00 98.12 90 ARG A O 1
ATOM 725 N N . GLU A 1 91 ? 7.033 1.566 7.590 1.00 98.44 91 GLU A N 1
ATOM 726 C CA . GLU A 1 91 ? 7.246 0.607 6.500 1.00 98.44 91 GLU A CA 1
ATOM 727 C C . GLU A 1 91 ? 6.774 -0.805 6.902 1.00 98.44 91 GLU A C 1
ATOM 729 O O . GLU A 1 91 ? 6.214 -0.991 7.991 1.00 98.44 91 GLU A O 1
ATOM 734 N N . ALA A 1 92 ? 6.926 -1.782 6.005 1.00 98.50 92 ALA A N 1
ATOM 735 C CA . ALA A 1 92 ? 6.472 -3.166 6.161 1.00 98.50 92 ALA A CA 1
ATOM 736 C C . ALA A 1 92 ? 5.034 -3.324 6.723 1.00 98.50 92 ALA A C 1
ATOM 738 O O . ALA A 1 92 ? 4.844 -3.983 7.752 1.00 98.50 92 ALA A O 1
ATOM 739 N N . PRO A 1 93 ? 3.999 -2.721 6.095 1.00 98.62 93 PRO A N 1
ATOM 740 C CA . PRO A 1 93 ? 2.640 -2.758 6.628 1.00 98.62 93 PRO A CA 1
ATOM 741 C C . PRO A 1 93 ? 2.039 -4.171 6.611 1.00 98.62 93 PRO A C 1
ATOM 743 O O . PRO A 1 93 ? 2.067 -4.867 5.598 1.00 98.62 93 PRO A O 1
ATOM 746 N N . ALA A 1 94 ? 1.399 -4.563 7.712 1.00 98.69 94 ALA A N 1
ATOM 747 C CA . ALA A 1 94 ? 0.568 -5.761 7.813 1.00 98.69 94 ALA A CA 1
ATOM 748 C C . ALA A 1 94 ? -0.760 -5.420 8.500 1.00 98.69 94 ALA A C 1
ATOM 750 O O . ALA A 1 94 ? -0.774 -4.973 9.648 1.00 98.69 94 ALA A O 1
ATOM 751 N N . LEU A 1 95 ? -1.876 -5.612 7.792 1.00 98.31 95 LEU A N 1
ATOM 752 C CA . LEU A 1 95 ? -3.206 -5.229 8.267 1.00 98.31 95 LEU A CA 1
ATOM 753 C C . LEU A 1 95 ? -4.021 -6.438 8.719 1.00 98.31 95 LEU A C 1
ATOM 755 O O . LEU A 1 95 ? -3.975 -7.505 8.106 1.00 98.31 95 LEU A O 1
ATOM 759 N N . MET A 1 96 ? -4.843 -6.229 9.744 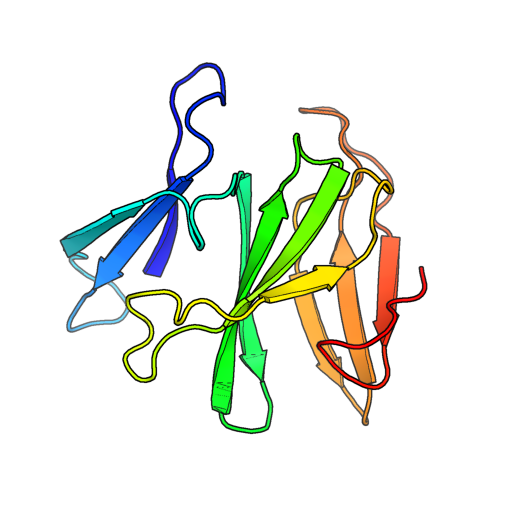1.00 98.00 96 MET A N 1
ATOM 760 C CA . MET A 1 96 ? -5.908 -7.147 10.131 1.00 98.00 96 MET A CA 1
ATOM 761 C C . MET A 1 96 ? -7.146 -6.384 10.603 1.00 98.00 96 MET A C 1
ATOM 763 O O . MET A 1 96 ? -7.047 -5.279 11.133 1.00 98.00 96 MET A O 1
ATOM 767 N N . TYR A 1 97 ? -8.311 -7.008 10.458 1.00 98.31 97 TYR A N 1
ATOM 768 C CA . TYR A 1 97 ? -9.559 -6.538 11.047 1.00 98.31 97 TYR A CA 1
ATOM 769 C C . TYR A 1 97 ? -10.031 -7.532 12.102 1.00 98.31 97 TYR A C 1
ATOM 771 O O . TYR A 1 97 ? -10.067 -8.743 11.857 1.00 98.31 97 TYR A O 1
ATOM 779 N N . ARG A 1 98 ? -10.377 -7.032 13.287 1.00 97.38 98 ARG A N 1
ATOM 780 C CA . ARG A 1 98 ? -10.816 -7.857 14.409 1.00 97.38 98 ARG A CA 1
ATOM 781 C C . ARG A 1 98 ? -11.767 -7.078 15.311 1.00 97.38 98 ARG A C 1
ATOM 783 O O . ARG A 1 98 ? -11.472 -5.952 15.689 1.00 97.38 98 ARG A O 1
ATOM 790 N N . ASP A 1 99 ? -12.890 -7.705 15.662 1.00 96.25 99 ASP A N 1
ATOM 791 C CA . ASP A 1 99 ? -13.844 -7.219 16.670 1.00 96.25 99 ASP A CA 1
ATOM 792 C C . ASP A 1 99 ? -14.263 -5.746 16.477 1.00 96.25 99 ASP A C 1
ATOM 794 O O . ASP A 1 99 ? -14.325 -4.967 17.425 1.00 96.25 99 ASP A O 1
ATOM 798 N N . GLY A 1 100 ? -14.553 -5.357 15.229 1.00 96.56 100 GLY A N 1
ATOM 799 C CA . GLY A 1 100 ? -15.005 -4.001 14.904 1.00 96.56 100 GLY A CA 1
ATOM 800 C C . GLY A 1 100 ? -13.894 -3.001 14.589 1.00 96.56 100 GLY A C 1
ATOM 801 O O . GLY A 1 100 ? -14.213 -1.875 14.221 1.00 96.56 100 GLY A O 1
ATOM 802 N N . LYS A 1 101 ? -12.617 -3.388 14.703 1.00 97.94 101 LYS A N 1
ATOM 803 C CA . LYS A 1 101 ? -11.477 -2.474 14.590 1.00 97.94 101 LYS A CA 1
ATOM 804 C C . LYS A 1 101 ? -10.420 -2.958 13.594 1.00 97.94 101 LYS A C 1
ATOM 806 O O . LYS A 1 101 ? -10.184 -4.158 13.442 1.00 97.94 101 LYS A O 1
ATOM 811 N N . TYR A 1 102 ? -9.766 -2.009 12.930 1.00 98.69 102 TYR A N 1
ATOM 812 C CA . TYR A 1 102 ? -8.610 -2.243 12.070 1.00 98.69 102 TYR A CA 1
ATOM 813 C C . TYR A 1 102 ? -7.318 -2.060 12.856 1.00 98.69 102 TYR A C 1
ATOM 815 O O . TYR A 1 102 ? -7.176 -1.105 13.618 1.00 98.69 102 TYR A O 1
ATOM 823 N N . TYR A 1 103 ? -6.362 -2.950 12.615 1.00 98.62 103 TYR A N 1
ATOM 824 C CA . TYR A 1 103 ? -5.015 -2.898 13.163 1.00 98.62 103 TYR A CA 1
ATOM 825 C C . TYR A 1 103 ? -4.003 -2.942 12.023 1.00 98.62 103 TYR A C 1
ATOM 827 O O . TYR A 1 103 ? -4.178 -3.696 11.064 1.00 98.62 103 TYR A O 1
ATOM 835 N N . MET A 1 104 ? -2.937 -2.158 12.138 1.00 98.69 104 MET A N 1
ATOM 836 C CA . MET A 1 104 ? -1.844 -2.121 11.172 1.00 98.69 104 MET A CA 1
ATOM 837 C C . MET A 1 104 ? -0.516 -2.191 11.909 1.00 98.69 104 MET A C 1
ATOM 839 O O . MET A 1 104 ? -0.133 -1.241 12.584 1.00 98.69 104 MET A O 1
ATOM 843 N N . ILE A 1 105 ? 0.186 -3.310 11.766 1.00 98.75 105 ILE A N 1
ATOM 844 C CA . ILE A 1 105 ? 1.532 -3.505 12.302 1.00 98.75 105 ILE A CA 1
ATOM 845 C C . ILE A 1 105 ? 2.536 -2.991 11.268 1.00 98.75 105 ILE A C 1
ATOM 847 O O . ILE A 1 105 ? 2.382 -3.254 10.078 1.00 98.75 105 ILE A O 1
ATOM 851 N N . THR A 1 106 ? 3.539 -2.241 11.718 1.00 98.75 106 THR A N 1
ATOM 852 C CA . THR A 1 106 ? 4.583 -1.637 10.870 1.00 98.75 106 THR A CA 1
ATOM 853 C C . THR A 1 106 ? 5.933 -1.652 11.583 1.00 98.75 106 THR A C 1
ATOM 855 O O . THR A 1 106 ? 5.980 -1.625 12.819 1.00 98.75 106 THR A O 1
ATOM 858 N N . SER A 1 107 ? 7.031 -1.591 10.831 1.00 98.62 107 SER A N 1
ATOM 859 C CA . SER A 1 107 ? 8.351 -1.180 11.335 1.00 98.62 107 SER A CA 1
ATOM 860 C C . SER A 1 107 ? 8.603 0.308 11.055 1.00 98.62 107 SER A C 1
ATOM 862 O O . SER A 1 107 ? 7.823 0.973 10.371 1.00 98.62 107 SER A O 1
ATOM 864 N N . GLY A 1 108 ? 9.658 0.870 11.647 1.00 98.00 108 GLY A N 1
ATOM 865 C CA . GLY A 1 108 ? 10.227 2.155 11.223 1.00 98.00 108 GLY A CA 1
ATOM 866 C C . GLY A 1 108 ? 11.308 1.971 10.156 1.00 98.00 108 GLY A C 1
ATOM 867 O O . GLY A 1 108 ? 11.841 0.875 10.028 1.00 98.00 108 GLY A O 1
ATOM 868 N N . CYS A 1 109 ? 11.670 3.041 9.449 1.00 97.38 109 CYS A N 1
ATOM 869 C CA . CYS A 1 109 ? 12.655 2.997 8.362 1.00 97.38 109 CYS A CA 1
ATOM 870 C C . CYS A 1 109 ? 14.110 2.993 8.868 1.00 97.38 109 CYS A C 1
ATOM 872 O O . CYS A 1 109 ? 14.727 4.051 9.015 1.00 97.38 109 CYS A O 1
ATOM 874 N N . THR A 1 110 ? 14.684 1.812 9.122 1.00 97.38 110 THR A N 1
ATOM 875 C CA . THR A 1 110 ? 16.094 1.653 9.562 1.00 97.38 110 THR A CA 1
ATOM 876 C C . THR A 1 110 ? 16.927 0.758 8.640 1.00 97.38 110 THR A C 1
ATOM 878 O O . THR A 1 110 ? 17.982 0.245 9.028 1.00 97.38 110 THR A O 1
ATOM 881 N N . GLY A 1 111 ? 16.475 0.586 7.395 1.00 95.75 111 GLY A N 1
ATOM 882 C CA . GLY A 1 111 ? 17.121 -0.282 6.416 1.00 95.75 111 GLY A CA 1
ATOM 883 C C . GLY A 1 111 ? 17.174 -1.720 6.926 1.00 95.75 111 GLY A C 1
ATOM 884 O O . GLY A 1 111 ? 16.169 -2.281 7.338 1.00 95.75 111 GLY A O 1
ATOM 885 N N . TRP A 1 112 ? 18.365 -2.318 6.941 1.00 97.25 112 TRP A N 1
ATOM 886 C CA . TRP A 1 112 ? 18.535 -3.706 7.388 1.00 97.25 112 TRP A CA 1
ATOM 887 C C . TRP A 1 112 ? 18.603 -3.884 8.908 1.00 97.25 112 TRP A C 1
ATOM 889 O O . TRP A 1 112 ? 18.560 -5.018 9.387 1.00 97.25 112 TRP A O 1
ATOM 899 N N . GLN A 1 113 ? 18.761 -2.805 9.680 1.00 98.38 113 GLN A N 1
ATOM 900 C CA . GLN A 1 113 ? 18.766 -2.918 11.137 1.00 98.38 113 GLN A CA 1
ATOM 901 C C . GLN A 1 113 ? 17.332 -3.132 11.631 1.00 98.38 113 GLN A C 1
ATOM 903 O O . GLN A 1 113 ? 16.458 -2.356 11.249 1.00 98.38 113 GLN A O 1
ATOM 908 N N . PRO A 1 114 ? 17.063 -4.135 12.485 1.00 97.88 114 PRO A N 1
ATOM 909 C CA . PRO A 1 114 ? 15.736 -4.310 13.057 1.00 97.88 114 PRO A CA 1
ATOM 910 C C . PRO A 1 114 ? 15.406 -3.163 14.019 1.00 97.88 114 PRO A C 1
ATOM 912 O O . PRO A 1 114 ? 16.286 -2.593 14.666 1.00 97.88 114 PRO A O 1
ATOM 915 N N . ASN A 1 115 ? 14.119 -2.870 14.159 1.00 98.38 115 ASN A N 1
ATOM 916 C CA . ASN A 1 115 ? 13.589 -1.901 15.112 1.00 98.38 115 ASN A CA 1
ATOM 917 C C . ASN A 1 115 ? 12.297 -2.427 15.753 1.00 98.38 115 ASN A C 1
ATOM 919 O O . ASN A 1 115 ? 11.773 -3.472 15.364 1.00 98.38 115 ASN A O 1
ATOM 923 N N . SER A 1 116 ? 11.796 -1.716 16.763 1.00 97.81 116 SER A N 1
ATOM 924 C CA . SER A 1 116 ? 10.543 -2.075 17.424 1.00 97.81 116 SER A CA 1
ATOM 925 C C . SER A 1 116 ? 9.357 -1.925 16.472 1.00 97.81 116 SER A C 1
ATOM 927 O O . SER A 1 116 ? 9.055 -0.825 15.999 1.00 97.81 116 SER A O 1
ATOM 929 N N . ALA A 1 117 ? 8.639 -3.027 16.254 1.00 97.56 117 ALA A N 1
ATOM 930 C CA . ALA A 1 117 ? 7.344 -2.982 15.597 1.00 97.56 117 ALA A CA 1
ATOM 931 C C . ALA A 1 117 ? 6.354 -2.169 16.445 1.00 97.56 117 ALA A C 1
ATOM 933 O O . ALA A 1 117 ? 6.316 -2.301 17.670 1.00 97.56 117 ALA A O 1
ATOM 934 N N . LEU A 1 118 ? 5.548 -1.349 15.778 1.00 98.12 118 LEU A N 1
ATOM 935 C CA . LEU A 1 118 ? 4.409 -0.652 16.373 1.00 98.12 118 LEU A CA 1
ATOM 936 C C . LEU A 1 118 ? 3.143 -1.113 15.662 1.00 98.12 118 LEU A C 1
ATOM 938 O O . LEU A 1 118 ? 3.203 -1.533 14.504 1.00 98.12 118 LEU A O 1
ATOM 942 N N . TYR A 1 119 ? 2.005 -1.004 16.336 1.00 98.00 119 TYR A N 1
ATOM 943 C CA . TYR A 1 119 ? 0.711 -1.158 15.694 1.00 98.00 119 TYR A CA 1
ATOM 944 C C . TYR A 1 119 ? -0.056 0.152 15.798 1.00 98.00 119 TYR A C 1
ATOM 946 O O . TYR A 1 119 ? 0.027 0.832 16.810 1.00 98.00 119 TYR A O 1
ATOM 954 N N . ALA A 1 120 ? -0.787 0.492 14.747 1.00 98.38 120 ALA A N 1
ATOM 955 C CA . ALA A 1 120 ? -1.794 1.532 14.789 1.00 98.38 120 ALA A CA 1
ATOM 956 C C . ALA A 1 120 ? -3.182 0.900 14.747 1.00 98.38 120 ALA A C 1
ATOM 958 O O . ALA A 1 120 ? -3.358 -0.187 14.189 1.00 98.38 120 ALA A O 1
ATOM 959 N N . GLU A 1 121 ? -4.168 1.595 15.293 1.00 98.25 121 GLU A N 1
ATOM 960 C CA . GLU A 1 121 ? -5.561 1.181 1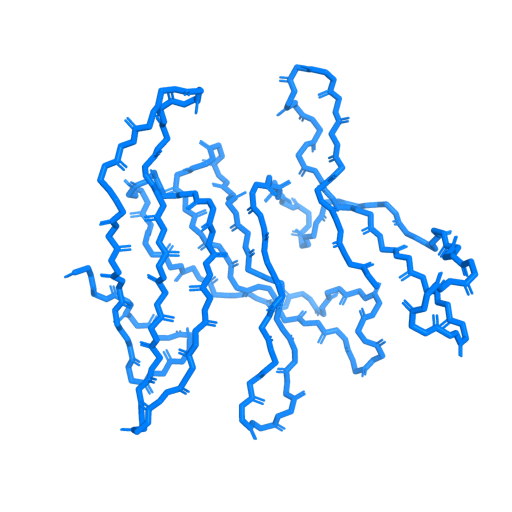5.263 1.00 98.25 121 GLU A CA 1
ATOM 961 C C . GLU A 1 121 ? -6.476 2.249 14.647 1.00 98.25 121 GLU A C 1
ATOM 963 O O . GLU A 1 121 ? -6.194 3.451 14.708 1.00 98.25 121 GLU A O 1
ATOM 968 N N . CYS A 1 122 ? -7.576 1.813 14.031 1.00 98.00 122 CYS A N 1
ATOM 969 C CA . CYS A 1 122 ? -8.609 2.700 13.505 1.00 98.00 122 CYS A CA 1
ATOM 970 C C . CYS A 1 122 ? -9.982 2.017 13.483 1.00 98.00 122 CYS A C 1
ATOM 972 O O . CYS A 1 122 ? -10.079 0.822 13.212 1.00 98.00 122 CYS A O 1
ATOM 974 N N . ASP A 1 123 ? -11.051 2.780 13.712 1.00 97.44 123 ASP A N 1
ATOM 975 C CA . ASP A 1 123 ? -12.430 2.274 13.620 1.00 97.44 123 ASP A CA 1
ATOM 976 C C . ASP A 1 123 ? -12.902 2.142 12.156 1.00 97.44 123 ASP A C 1
ATOM 978 O O . ASP A 1 123 ? -13.804 1.366 11.843 1.00 97.44 123 ASP A O 1
ATOM 982 N N . HIS A 1 124 ? -12.261 2.867 11.233 1.00 96.44 124 HIS A N 1
ATOM 983 C CA . HIS A 1 124 ? -12.557 2.850 9.801 1.00 96.44 124 HIS A CA 1
ATOM 984 C C . HIS A 1 124 ? -11.257 2.757 9.001 1.00 96.44 124 HIS A C 1
ATOM 986 O O . HIS A 1 124 ? -10.340 3.531 9.247 1.00 96.44 124 HIS A O 1
ATOM 992 N N . LEU A 1 125 ? -11.178 1.869 8.007 1.00 97.50 125 LEU A N 1
ATOM 993 C CA . LEU A 1 125 ? -9.941 1.611 7.259 1.00 97.50 125 LEU A CA 1
ATOM 994 C C . LEU A 1 125 ? -9.293 2.890 6.681 1.00 97.50 125 LEU A C 1
ATOM 996 O O . LEU A 1 125 ? -8.089 3.104 6.819 1.00 97.50 125 LEU A O 1
ATOM 1000 N N . CYS A 1 126 ? -10.102 3.772 6.086 1.00 97.38 126 CYS A N 1
ATOM 1001 C CA . CYS A 1 126 ? -9.673 5.067 5.536 1.00 97.38 126 CYS A CA 1
ATOM 1002 C C . CYS A 1 126 ? -9.804 6.237 6.532 1.00 97.38 126 CYS A C 1
ATOM 1004 O O . CYS A 1 126 ? -9.904 7.393 6.121 1.00 97.38 126 CYS A O 1
ATOM 1006 N N . GLY A 1 127 ? -9.877 5.941 7.830 1.00 96.31 127 GLY A N 1
ATOM 1007 C CA . GLY A 1 127 ? -9.995 6.921 8.902 1.00 96.31 127 GLY A CA 1
ATOM 1008 C C . GLY A 1 127 ? -8.648 7.406 9.442 1.00 96.31 127 GLY A C 1
ATOM 1009 O O . GLY A 1 127 ? -7.594 7.262 8.824 1.00 96.31 127 GLY A O 1
ATOM 1010 N N . GLN A 1 128 ? -8.690 8.001 10.634 1.00 95.88 128 GLN A N 1
ATOM 1011 C CA . GLN A 1 128 ? -7.495 8.453 11.342 1.00 95.88 128 GLN A CA 1
ATOM 1012 C C . GLN A 1 128 ? -6.886 7.315 12.161 1.00 95.88 128 GLN A C 1
ATOM 1014 O O . GLN A 1 128 ? -7.420 6.927 13.201 1.00 95.88 128 GLN A O 1
ATOM 1019 N N . TRP A 1 129 ? -5.752 6.809 11.692 1.00 97.88 129 TRP A N 1
ATOM 1020 C CA . TRP A 1 129 ? -4.965 5.795 12.384 1.00 97.88 129 TRP A CA 1
ATOM 1021 C C . TRP A 1 129 ? -4.231 6.386 13.589 1.00 97.88 129 TRP A C 1
ATOM 1023 O O . TRP A 1 129 ? -3.588 7.432 13.475 1.00 97.88 129 TRP A O 1
ATOM 1033 N N . LYS A 1 130 ? -4.308 5.701 14.731 1.00 95.62 130 LYS A N 1
ATOM 1034 C CA . LYS A 1 130 ? -3.631 6.076 15.980 1.00 95.62 130 LYS A CA 1
ATOM 1035 C C . LYS A 1 130 ? -2.600 5.012 16.335 1.00 95.62 130 LYS A C 1
ATOM 1037 O O . LYS A 1 130 ? -2.987 3.857 16.475 1.00 95.62 130 LYS A O 1
ATOM 1042 N N . LEU A 1 131 ? -1.328 5.406 16.419 1.00 91.81 131 LEU A N 1
ATOM 1043 C CA . LEU A 1 131 ? -0.236 4.577 16.954 1.00 91.81 131 LEU A CA 1
ATOM 1044 C C . LEU A 1 131 ? -0.410 4.315 18.455 1.00 91.81 131 LEU A C 1
ATOM 1046 O O . LEU A 1 131 ? -1.014 5.182 19.129 1.00 91.81 131 LEU A O 1
#

Secondary structure (DSSP, 8-state):
-EEEE--TTS-S-EEEEEE-SSTT---EEEEEE-GGGS---SEEEEE-TTS-EEEEEEETTTTEEEEEEEPTTSSSEEEEEEEESTTS-EEEEEEEEETTEEEEEEEES-TTS----EEEEESSTTS--B-

Radius of gyration: 14.54 Å; chains: 1; bounding box: 36×34×34 Å

InterPro domains:
  IPR006710 Glycoside hydrolase, family 43 [PF04616] (15-116)
  IPR023296 Glycosyl hydrolase, five-bladed beta-propeller domain superfamily [G3DSA:2.115.10.20] (1-131)
  IPR023296 Glycosyl hydrolase, five-bladed beta-propeller domain superfamily [SSF75005] (1-130)

Organism: NCBI:txid408170